Protein AF-A0A4R3VR70-F1 (afdb_monomer_lite)

Sequence (125 aa):
MRILLLLMLLQSVQLVANDKYQVYRKNLAIAPNDTALCFRMIEELAKQKNDDKAMGYWGAYTMISANHVFSPIQKLQSFNKGKDALEKAIVQIPKDVELRYVRYAIQISIPKFLGYKNYKQIENG

Structure (mmCIF, N/CA/C/O backbone):
data_AF-A0A4R3VR70-F1
#
_entry.id   AF-A0A4R3VR70-F1
#
loop_
_atom_site.group_PDB
_atom_site.id
_atom_site.type_symbol
_atom_site.label_atom_id
_atom_site.label_alt_id
_atom_site.label_comp_id
_atom_site.label_asym_id
_atom_site.label_entity_id
_atom_site.label_seq_id
_atom_site.pdbx_PDB_ins_code
_atom_site.Cartn_x
_atom_site.Cartn_y
_atom_site.Cartn_z
_atom_site.occupancy
_atom_site.B_iso_or_equiv
_atom_site.auth_seq_id
_atom_site.auth_comp_id
_atom_site.auth_asym_id
_atom_site.auth_atom_id
_atom_site.pdbx_PDB_model_num
ATOM 1 N N . MET A 1 1 ? -44.897 20.727 0.591 1.00 64.12 1 MET A N 1
ATOM 2 C CA . MET A 1 1 ? -44.175 19.563 1.166 1.00 64.12 1 MET A CA 1
ATOM 3 C C . MET A 1 1 ? -43.468 18.700 0.117 1.00 64.12 1 MET A C 1
ATOM 5 O O . MET A 1 1 ? -42.304 18.404 0.324 1.00 64.12 1 MET A O 1
ATOM 9 N N . ARG A 1 2 ? -44.081 18.358 -1.030 1.00 71.75 2 ARG A N 1
ATOM 10 C CA . ARG A 1 2 ? -43.423 17.563 -2.099 1.00 71.75 2 ARG A CA 1
ATOM 11 C C . ARG A 1 2 ? -42.103 18.150 -2.632 1.00 71.75 2 ARG A C 1
ATOM 13 O O . ARG A 1 2 ? -41.125 17.427 -2.737 1.00 71.75 2 ARG A O 1
ATOM 20 N N . ILE A 1 3 ? -42.056 19.455 -2.907 1.00 80.50 3 ILE A N 1
ATOM 21 C CA . ILE A 1 3 ? -40.836 20.136 -3.393 1.00 80.50 3 ILE A CA 1
ATOM 22 C C . ILE A 1 3 ? -39.743 20.177 -2.311 1.00 80.50 3 ILE A C 1
ATOM 24 O O . ILE A 1 3 ? -38.570 20.002 -2.613 1.00 80.50 3 ILE A O 1
ATOM 28 N N . LEU A 1 4 ? -40.130 20.328 -1.041 1.00 79.25 4 LEU A N 1
ATOM 29 C CA . LEU A 1 4 ? -39.198 20.320 0.089 1.00 79.25 4 LEU A CA 1
ATOM 30 C C . LEU A 1 4 ? -38.559 18.933 0.283 1.00 79.25 4 LEU A C 1
ATOM 32 O O . LEU A 1 4 ? -37.360 18.837 0.515 1.00 79.25 4 LEU A O 1
ATOM 36 N N . LEU A 1 5 ? -39.345 17.863 0.109 1.00 79.19 5 LEU A N 1
ATOM 37 C CA . LEU A 1 5 ? -38.857 16.479 0.133 1.00 79.19 5 LEU A CA 1
ATOM 38 C C . LEU A 1 5 ? -37.911 16.186 -1.040 1.00 79.19 5 LEU A C 1
ATOM 40 O O . LEU A 1 5 ? -36.890 15.537 -0.849 1.00 79.19 5 LEU A O 1
ATOM 44 N N . LEU A 1 6 ? -38.210 16.704 -2.236 1.00 79.38 6 LEU A N 1
ATOM 45 C CA . LEU A 1 6 ? -37.328 16.581 -3.402 1.00 79.38 6 LEU A CA 1
ATOM 46 C C . LEU A 1 6 ? -36.001 17.330 -3.201 1.00 79.38 6 LEU A C 1
ATOM 48 O O . LEU A 1 6 ? -34.949 16.794 -3.531 1.00 79.38 6 LEU A O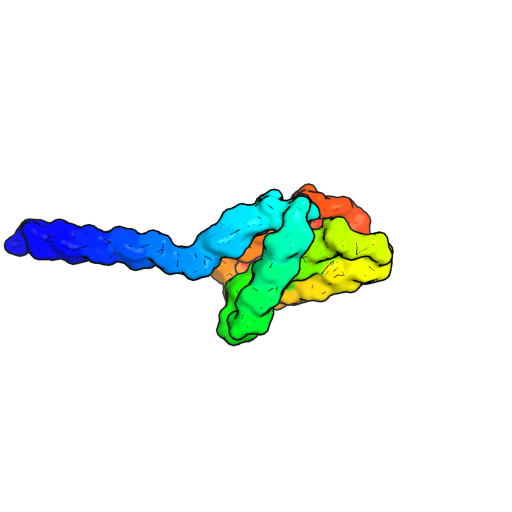 1
ATOM 52 N N . LEU A 1 7 ? -36.026 18.523 -2.600 1.00 79.19 7 LEU A N 1
ATOM 53 C CA . LEU A 1 7 ? -34.813 19.279 -2.263 1.00 79.19 7 LEU A CA 1
ATOM 54 C C . LEU A 1 7 ? -33.970 18.579 -1.184 1.00 79.19 7 LEU A C 1
ATOM 56 O O . LEU A 1 7 ? -32.751 18.515 -1.320 1.00 79.19 7 LEU A O 1
ATOM 60 N N . MET A 1 8 ? -34.603 17.990 -0.162 1.00 77.62 8 MET A N 1
ATOM 61 C CA . MET A 1 8 ? -33.909 17.172 0.846 1.00 77.62 8 MET A CA 1
ATOM 62 C C . MET A 1 8 ? -33.282 15.908 0.235 1.00 77.62 8 MET A C 1
ATOM 64 O O . MET A 1 8 ? -32.157 15.546 0.578 1.00 77.62 8 MET A O 1
ATOM 68 N N . LEU A 1 9 ? -33.965 15.265 -0.720 1.00 74.12 9 LEU A N 1
ATOM 69 C CA . LEU A 1 9 ? -33.430 14.113 -1.450 1.00 74.12 9 LEU A CA 1
ATOM 70 C C . LEU A 1 9 ? -32.227 14.504 -2.321 1.00 74.12 9 LEU A C 1
ATOM 72 O O . LEU A 1 9 ? -31.216 13.806 -2.284 1.00 74.12 9 LEU A O 1
ATOM 76 N N . LEU A 1 10 ? -32.272 15.638 -3.032 1.00 72.81 10 LEU A N 1
ATOM 77 C CA . LEU A 1 10 ? -31.141 16.114 -3.842 1.00 72.81 10 LEU A CA 1
ATOM 78 C C . LEU A 1 10 ? -29.887 16.422 -3.005 1.00 72.81 10 LEU A C 1
ATOM 80 O O . LEU A 1 10 ? -28.775 16.160 -3.460 1.00 72.81 10 LEU A O 1
ATOM 84 N N . GLN A 1 11 ? -30.046 16.934 -1.781 1.00 65.50 11 GLN A N 1
ATOM 85 C CA . GLN A 1 11 ? -28.910 17.206 -0.890 1.00 65.50 11 GLN A CA 1
ATOM 86 C C . GLN A 1 11 ? -28.207 15.925 -0.425 1.00 65.50 11 GLN A C 1
ATOM 88 O O . GLN A 1 11 ? -26.982 15.903 -0.310 1.00 65.50 11 GLN A O 1
ATOM 93 N N . SER A 1 12 ? -28.953 14.834 -0.222 1.00 66.62 12 SER A N 1
ATOM 94 C CA . SER A 1 12 ? -28.363 13.550 0.180 1.00 66.62 12 SER A CA 1
ATOM 95 C C . SER A 1 12 ? -27.444 12.947 -0.894 1.00 66.62 12 SER A C 1
ATOM 97 O O . SER A 1 12 ? -26.456 12.292 -0.564 1.00 66.62 12 SER A O 1
ATOM 99 N N . VAL A 1 13 ? -27.705 13.233 -2.178 1.00 63.19 13 VAL A N 1
ATOM 100 C CA . VAL A 1 13 ? -26.909 12.731 -3.312 1.00 63.19 13 VAL A CA 1
ATOM 101 C C . VAL A 1 13 ? -25.505 13.344 -3.335 1.00 63.19 13 VAL A C 1
ATOM 103 O O . VAL A 1 13 ? -24.542 12.661 -3.678 1.00 63.19 13 VAL A O 1
ATOM 106 N N . GLN A 1 14 ? -25.355 14.610 -2.930 1.00 57.78 14 GLN A N 1
ATOM 107 C CA . GLN A 1 14 ? -24.049 15.280 -2.950 1.00 57.78 14 GLN A CA 1
ATOM 108 C C . GLN A 1 14 ? -23.080 14.747 -1.884 1.00 57.78 14 GLN A C 1
ATOM 110 O O . GLN A 1 14 ? -21.872 14.746 -2.110 1.00 57.78 14 GLN A O 1
ATOM 115 N N . LEU A 1 15 ? -23.587 14.226 -0.762 1.00 54.75 15 LEU A N 1
ATOM 116 C CA . LEU A 1 15 ? -22.755 13.630 0.291 1.00 54.75 15 LEU A CA 1
ATOM 117 C C . LEU A 1 15 ? -22.100 12.312 -0.150 1.00 54.75 15 LEU A C 1
ATOM 119 O O . LEU A 1 15 ? -20.976 12.026 0.252 1.00 54.75 15 LEU A O 1
ATOM 123 N N . VAL A 1 16 ? -22.764 11.538 -1.015 1.00 59.19 16 VAL A N 1
ATOM 124 C CA . VAL A 1 16 ? -22.224 10.281 -1.567 1.00 59.19 16 VAL A CA 1
ATOM 125 C C . VAL A 1 16 ? -21.089 10.542 -2.571 1.00 59.19 16 VAL A C 1
ATOM 127 O O . VAL A 1 16 ? -20.220 9.694 -2.756 1.00 59.19 16 VAL A O 1
ATOM 130 N N . ALA A 1 17 ? -21.062 11.719 -3.204 1.00 56.34 17 ALA A N 1
ATOM 131 C CA . ALA A 1 17 ? -20.073 12.060 -4.227 1.00 56.34 17 ALA A CA 1
ATOM 132 C C . ALA A 1 17 ? -18.691 12.452 -3.664 1.00 56.34 17 ALA A C 1
ATOM 134 O O . ALA A 1 17 ? -17.701 12.380 -4.392 1.00 56.34 17 ALA A O 1
ATOM 135 N N . ASN A 1 18 ? -18.593 12.841 -2.388 1.00 65.00 18 ASN A N 1
ATOM 136 C CA . ASN A 1 18 ? -17.336 13.282 -1.775 1.00 65.00 18 ASN A CA 1
ATOM 137 C C . ASN A 1 18 ? -16.562 12.114 -1.137 1.00 65.00 18 ASN A C 1
ATOM 139 O O . ASN A 1 18 ? -16.332 12.076 0.073 1.00 65.00 18 ASN A O 1
ATOM 143 N N . ASP A 1 19 ? -16.175 11.131 -1.952 1.00 83.75 19 ASP A N 1
ATOM 144 C CA . ASP A 1 19 ? -15.330 10.026 -1.499 1.00 83.75 19 ASP A CA 1
ATOM 145 C C . ASP A 1 19 ? -13.862 10.463 -1.421 1.00 83.75 19 ASP A C 1
ATOM 147 O O . ASP A 1 19 ? -13.134 10.493 -2.419 1.00 83.75 19 ASP A O 1
ATOM 151 N N . LYS A 1 20 ? -13.420 10.748 -0.194 1.00 89.75 20 LYS A N 1
ATOM 152 C CA . LYS A 1 20 ? -12.043 11.116 0.159 1.00 89.75 20 LYS A CA 1
ATOM 153 C C . LYS A 1 20 ? -10.979 10.199 -0.469 1.00 89.75 20 LYS A C 1
ATOM 155 O O . LYS A 1 20 ? -9.893 10.679 -0.788 1.00 89.75 20 LYS A O 1
ATOM 160 N N . TYR A 1 21 ? -11.254 8.903 -0.657 1.00 95.12 21 TYR A N 1
ATOM 161 C CA . TYR A 1 21 ? -10.261 7.934 -1.144 1.00 95.12 21 TYR A CA 1
ATOM 162 C C . TYR A 1 21 ? -10.341 7.661 -2.644 1.00 95.12 21 TYR A C 1
ATOM 164 O O . TYR A 1 21 ? -9.544 6.880 -3.167 1.00 95.12 21 TYR A O 1
ATOM 172 N N . GLN A 1 22 ? -11.251 8.320 -3.364 1.00 94.50 22 GLN A N 1
ATOM 173 C CA . GLN A 1 22 ? -11.443 8.097 -4.794 1.00 94.50 22 GLN A CA 1
ATOM 174 C C . GLN A 1 22 ? -10.147 8.292 -5.596 1.00 94.50 22 GLN A C 1
ATOM 176 O O . GLN A 1 22 ? -9.859 7.505 -6.501 1.00 94.50 22 GLN A O 1
ATOM 181 N N . VAL A 1 23 ? -9.355 9.316 -5.260 1.00 96.00 23 VAL A N 1
ATOM 182 C CA . VAL A 1 23 ? -8.066 9.598 -5.915 1.00 96.00 23 VAL A CA 1
ATOM 183 C C . VAL A 1 23 ? -7.079 8.453 -5.681 1.00 96.00 23 VAL A C 1
ATOM 185 O O . VAL A 1 23 ? -6.517 7.921 -6.639 1.00 96.00 23 VAL A O 1
ATOM 188 N N . TYR A 1 24 ? -6.929 8.007 -4.431 1.00 97.69 24 TYR A N 1
ATOM 189 C CA . TYR A 1 24 ? -6.026 6.909 -4.082 1.00 97.69 24 TYR A CA 1
ATOM 190 C C . TYR A 1 24 ? -6.448 5.593 -4.732 1.00 97.69 24 TYR A C 1
ATOM 192 O O . TYR A 1 24 ? -5.593 4.856 -5.215 1.00 97.69 24 TYR A O 1
ATOM 200 N N . ARG A 1 25 ? -7.751 5.320 -4.820 1.00 96.62 25 ARG A N 1
ATOM 201 C CA . ARG A 1 25 ? -8.283 4.125 -5.481 1.00 96.62 25 ARG A CA 1
ATOM 202 C C . ARG A 1 25 ? -7.971 4.101 -6.972 1.00 96.62 25 ARG A C 1
ATOM 204 O O . ARG A 1 25 ? -7.473 3.100 -7.478 1.00 96.62 25 ARG A O 1
ATOM 211 N N . LYS A 1 26 ? -8.254 5.201 -7.678 1.00 95.88 26 LYS A N 1
ATOM 212 C CA . LYS A 1 26 ? -8.044 5.306 -9.132 1.00 95.88 26 LYS A CA 1
ATOM 213 C C . LYS A 1 26 ? -6.570 5.157 -9.505 1.00 95.88 26 LYS A C 1
ATOM 215 O O . LYS A 1 26 ? -6.246 4.486 -10.481 1.00 95.88 26 LYS A O 1
ATOM 220 N N . ASN A 1 27 ? -5.682 5.734 -8.702 1.00 98.19 27 ASN A N 1
ATOM 221 C CA . ASN A 1 27 ? -4.254 5.768 -8.998 1.00 98.19 27 ASN A CA 1
ATOM 222 C C . ASN A 1 27 ? -3.528 4.434 -8.725 1.00 98.19 27 ASN A C 1
ATOM 224 O O . ASN A 1 27 ? -2.430 4.241 -9.249 1.00 98.19 27 ASN A O 1
ATOM 228 N N . LEU A 1 28 ? -4.136 3.478 -8.001 1.00 97.44 28 LEU A N 1
ATOM 229 C CA . LEU A 1 28 ? -3.519 2.172 -7.709 1.00 97.44 28 LEU A CA 1
ATOM 230 C C . LEU A 1 28 ? -3.174 1.372 -8.971 1.00 97.44 28 LEU A C 1
ATOM 232 O O . LEU A 1 28 ? -2.160 0.683 -8.991 1.00 97.44 28 LEU A O 1
ATOM 236 N N . ALA A 1 29 ? -3.993 1.459 -10.022 1.00 95.94 29 ALA A N 1
ATOM 237 C CA . ALA A 1 29 ? -3.751 0.743 -11.277 1.00 95.94 29 ALA A CA 1
ATOM 238 C C . ALA A 1 29 ? -2.629 1.376 -12.123 1.00 95.94 29 ALA A C 1
ATOM 240 O O . ALA A 1 29 ? -2.017 0.703 -12.948 1.00 95.94 29 ALA A O 1
ATOM 241 N N . ILE A 1 30 ? -2.359 2.667 -11.917 1.00 98.06 30 ILE A N 1
ATOM 242 C CA . ILE A 1 30 ? -1.386 3.450 -12.690 1.00 98.06 30 ILE A CA 1
ATOM 243 C C . ILE A 1 30 ? -0.009 3.392 -12.019 1.00 98.06 30 ILE A C 1
ATOM 245 O O . ILE A 1 30 ? 1.018 3.257 -12.682 1.00 98.06 30 ILE A O 1
ATOM 249 N N . ALA A 1 31 ? 0.009 3.432 -10.686 1.00 98.38 31 ALA A N 1
ATOM 250 C CA . ALA A 1 31 ? 1.216 3.525 -9.879 1.00 98.38 31 ALA A CA 1
ATOM 251 C C . ALA A 1 31 ? 2.298 2.464 -10.135 1.00 98.38 31 ALA A C 1
ATOM 253 O O . ALA A 1 31 ? 3.463 2.828 -10.010 1.00 98.38 31 ALA A O 1
ATOM 254 N N . PRO A 1 32 ? 2.011 1.202 -10.521 1.00 98.00 32 PRO A N 1
ATOM 255 C CA . PRO A 1 32 ? 3.057 0.240 -10.874 1.00 98.00 32 PRO A CA 1
ATOM 256 C C . PRO A 1 32 ? 3.958 0.682 -12.029 1.00 98.00 32 PRO A C 1
ATOM 258 O O . PRO A 1 32 ? 5.099 0.238 -12.088 1.00 98.00 32 PRO A O 1
ATOM 261 N N . ASN A 1 33 ? 3.467 1.565 -12.905 1.00 98.06 33 ASN A N 1
ATOM 262 C CA . ASN A 1 33 ? 4.175 2.043 -14.095 1.00 98.06 33 ASN A CA 1
ATOM 263 C C . ASN A 1 33 ? 4.522 3.541 -14.036 1.00 98.06 33 ASN A C 1
ATOM 265 O O . ASN A 1 33 ? 5.147 4.057 -14.957 1.00 98.06 33 ASN A O 1
ATOM 269 N N . ASP A 1 34 ? 4.127 4.243 -12.972 1.00 98.56 34 ASP A N 1
ATOM 270 C CA . ASP A 1 34 ? 4.398 5.670 -12.784 1.00 98.56 34 ASP A CA 1
ATOM 271 C C . ASP A 1 34 ? 5.056 5.906 -11.420 1.00 98.56 34 ASP A C 1
ATOM 273 O O . ASP A 1 34 ? 4.403 5.975 -10.371 1.00 98.56 34 ASP A O 1
ATOM 277 N N . THR A 1 35 ? 6.382 6.032 -11.455 1.00 98.44 35 THR A N 1
ATOM 278 C CA . THR A 1 35 ? 7.229 6.271 -10.286 1.00 98.44 35 THR A CA 1
ATOM 279 C C . THR A 1 35 ? 6.824 7.537 -9.535 1.00 98.44 35 THR A C 1
ATOM 281 O O . THR A 1 35 ? 6.666 7.513 -8.313 1.00 98.44 35 THR A O 1
ATOM 284 N N . ALA A 1 36 ? 6.632 8.646 -10.253 1.00 98.56 36 ALA A N 1
ATOM 285 C CA . ALA A 1 36 ? 6.347 9.941 -9.645 1.00 98.56 36 ALA A CA 1
ATOM 286 C C . ALA A 1 36 ? 4.966 9.942 -8.981 1.00 98.56 36 ALA A C 1
ATOM 288 O O . ALA A 1 36 ? 4.813 10.422 -7.858 1.00 98.56 36 ALA A O 1
ATOM 289 N N . LEU A 1 37 ? 3.959 9.366 -9.639 1.00 98.75 37 LEU A N 1
ATOM 290 C CA . LEU A 1 37 ? 2.638 9.177 -9.050 1.00 98.75 37 LEU A CA 1
ATOM 291 C C . LEU A 1 37 ? 2.704 8.302 -7.797 1.00 98.75 37 LEU A C 1
ATOM 293 O O . LEU A 1 37 ? 2.168 8.698 -6.765 1.00 98.75 37 LEU A O 1
ATOM 297 N N . CYS A 1 38 ? 3.386 7.155 -7.866 1.00 98.75 38 CYS A N 1
ATOM 298 C CA . CYS A 1 38 ? 3.508 6.240 -6.735 1.00 98.75 38 CYS A CA 1
ATOM 299 C C . CYS A 1 38 ? 4.079 6.949 -5.499 1.00 98.75 38 CYS A C 1
ATOM 301 O O . CYS A 1 38 ? 3.482 6.889 -4.425 1.00 98.75 38 CYS A O 1
ATOM 303 N N . PHE A 1 39 ? 5.201 7.661 -5.644 1.00 98.62 39 PHE A N 1
ATOM 304 C CA . PHE A 1 39 ? 5.832 8.347 -4.515 1.00 98.62 39 PHE A CA 1
ATOM 305 C C . PHE A 1 39 ? 5.042 9.565 -4.021 1.00 98.62 39 PHE A C 1
ATOM 307 O O . PHE A 1 39 ? 4.990 9.780 -2.810 1.00 98.62 39 PHE A O 1
ATOM 314 N N . ARG A 1 40 ? 4.348 10.303 -4.901 1.00 98.69 40 ARG A N 1
ATOM 315 C CA . ARG A 1 40 ? 3.427 11.374 -4.473 1.00 98.69 40 ARG A CA 1
ATOM 316 C C . ARG A 1 40 ? 2.297 10.842 -3.594 1.00 98.69 40 ARG A C 1
ATOM 318 O O . ARG A 1 40 ? 2.035 11.409 -2.539 1.00 98.69 40 ARG A O 1
ATOM 325 N N . MET A 1 41 ? 1.670 9.726 -3.977 1.00 98.69 41 MET A N 1
ATOM 326 C CA . MET A 1 41 ? 0.610 9.109 -3.166 1.00 98.69 41 MET A CA 1
ATOM 327 C C . MET A 1 41 ? 1.139 8.663 -1.797 1.00 98.69 41 MET A C 1
ATOM 329 O O . MET A 1 41 ? 0.484 8.905 -0.785 1.00 98.69 41 MET A O 1
ATOM 333 N N . ILE A 1 42 ? 2.345 8.080 -1.739 1.00 98.75 42 ILE A N 1
ATOM 334 C CA . ILE A 1 42 ? 3.007 7.726 -0.469 1.00 98.75 42 ILE A CA 1
ATOM 335 C C . ILE A 1 42 ? 3.186 8.966 0.416 1.00 98.75 42 ILE A C 1
ATOM 337 O O . ILE A 1 42 ? 2.881 8.909 1.607 1.00 98.75 42 ILE A O 1
ATOM 341 N N . GLU A 1 43 ? 3.665 10.079 -0.141 1.00 98.56 43 GLU A N 1
ATOM 342 C CA . GLU A 1 43 ? 3.900 11.312 0.616 1.00 98.56 43 GLU A CA 1
ATOM 343 C C . GLU A 1 43 ? 2.596 11.929 1.145 1.00 98.56 43 GLU A C 1
ATOM 345 O O . GLU A 1 43 ? 2.513 12.310 2.314 1.00 98.56 43 GLU A O 1
ATOM 350 N N . GLU A 1 44 ? 1.558 12.006 0.310 1.00 98.06 44 GLU A N 1
ATOM 351 C CA . GLU A 1 44 ? 0.250 12.540 0.698 1.00 98.06 44 GLU A CA 1
ATOM 352 C C . GLU A 1 44 ? -0.420 11.700 1.785 1.00 98.06 44 GLU A C 1
ATOM 354 O O . GLU A 1 44 ? -0.923 12.238 2.775 1.00 98.06 44 GLU A O 1
ATOM 359 N N . LEU A 1 45 ? -0.407 10.376 1.629 1.00 98.50 45 LEU A N 1
ATOM 360 C CA . LEU A 1 45 ? -1.014 9.465 2.594 1.00 98.50 45 LEU A CA 1
ATOM 361 C C . LEU A 1 45 ? -0.239 9.451 3.916 1.00 98.50 45 LEU A C 1
ATOM 363 O O . LEU A 1 45 ? -0.853 9.381 4.978 1.00 98.50 45 LEU A O 1
ATOM 367 N N . ALA A 1 46 ? 1.089 9.618 3.889 1.00 98.06 46 ALA A N 1
ATOM 368 C CA . ALA A 1 46 ? 1.917 9.690 5.097 1.00 98.06 46 ALA A CA 1
ATOM 369 C C . ALA A 1 46 ? 1.574 10.878 6.018 1.00 98.06 46 ALA A C 1
ATOM 371 O O . ALA A 1 46 ? 1.926 10.852 7.201 1.00 98.06 46 ALA A O 1
ATOM 372 N N . LYS A 1 47 ? 0.877 11.903 5.507 1.00 97.88 47 LYS A N 1
ATOM 373 C CA . LYS A 1 47 ? 0.381 13.052 6.288 1.00 97.88 47 LYS A CA 1
ATOM 374 C C . LYS A 1 47 ? -0.869 12.704 7.110 1.00 97.88 47 LYS A C 1
ATOM 376 O O . LYS A 1 47 ? -1.220 13.438 8.026 1.00 97.88 47 LYS A O 1
ATOM 381 N N . GLN A 1 48 ? -1.516 11.570 6.835 1.00 96.44 48 GLN A N 1
ATOM 382 C CA . GLN A 1 48 ? -2.804 11.165 7.411 1.00 96.44 48 GLN A CA 1
ATOM 383 C C . GLN A 1 48 ? -2.659 9.995 8.399 1.00 96.44 48 GLN A C 1
ATOM 385 O O . GLN A 1 48 ? -3.433 9.048 8.374 1.00 96.44 48 GLN A O 1
ATOM 390 N N . LYS A 1 49 ? -1.655 10.036 9.284 1.00 93.50 49 LYS A N 1
ATOM 391 C CA . LYS A 1 49 ? -1.282 8.895 10.152 1.00 93.50 49 LYS A CA 1
ATOM 392 C C . LYS A 1 49 ? -2.372 8.408 11.116 1.00 93.50 49 LYS A C 1
ATOM 394 O O . LYS A 1 49 ? -2.294 7.273 11.567 1.00 93.50 49 LYS A O 1
ATOM 399 N N . ASN A 1 50 ? -3.353 9.254 11.430 1.00 96.69 50 ASN A N 1
ATOM 400 C CA . ASN A 1 50 ? -4.465 8.932 12.333 1.00 96.69 50 ASN A CA 1
ATOM 401 C C . ASN A 1 50 ? -5.681 8.337 11.597 1.00 96.69 50 ASN A C 1
ATOM 403 O O . ASN A 1 50 ? -6.752 8.213 12.181 1.00 96.69 50 ASN A O 1
ATOM 407 N N . ASP A 1 51 ? -5.537 8.033 10.309 1.00 97.44 51 ASP A N 1
ATOM 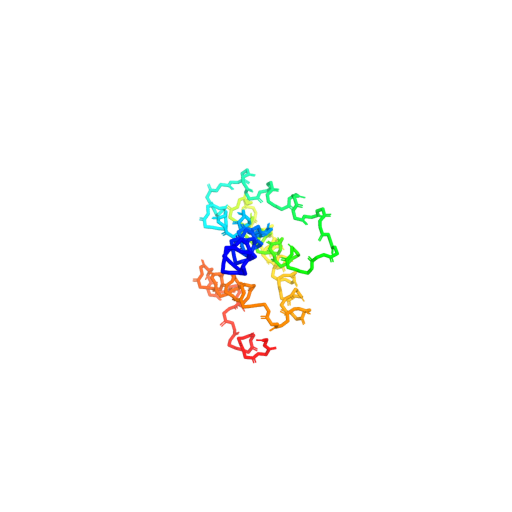408 C CA . ASP A 1 51 ? -6.582 7.481 9.458 1.00 97.44 51 ASP A CA 1
ATOM 409 C C . ASP A 1 51 ? -6.158 6.087 8.985 1.00 97.44 51 ASP A C 1
ATOM 411 O O . ASP A 1 51 ? -5.288 5.941 8.121 1.00 97.44 51 ASP A O 1
ATOM 415 N N . ASP A 1 52 ? -6.768 5.053 9.566 1.00 98.06 52 ASP A N 1
ATOM 416 C CA . ASP A 1 52 ? -6.408 3.658 9.295 1.00 98.06 52 ASP A CA 1
ATOM 417 C C . ASP A 1 52 ? -6.577 3.294 7.818 1.00 98.06 52 ASP A C 1
ATOM 419 O O . ASP A 1 52 ? -5.744 2.586 7.249 1.00 98.06 52 ASP A O 1
ATOM 423 N N . LYS A 1 53 ? -7.603 3.831 7.147 1.00 97.94 53 LYS A N 1
ATOM 424 C CA . LYS A 1 53 ? -7.819 3.576 5.721 1.00 97.94 53 LYS A CA 1
ATOM 425 C C . LYS A 1 53 ? -6.759 4.255 4.863 1.00 97.94 53 LYS A C 1
ATOM 427 O O . LYS A 1 53 ? -6.260 3.646 3.914 1.00 97.94 53 LYS A O 1
ATOM 432 N N . ALA A 1 54 ? -6.352 5.474 5.220 1.00 98.38 54 ALA A N 1
ATOM 433 C CA . ALA A 1 54 ? -5.219 6.137 4.580 1.00 98.38 54 ALA A CA 1
ATOM 434 C C . ALA A 1 54 ? -3.915 5.351 4.795 1.00 98.38 54 ALA A C 1
ATOM 436 O O . ALA A 1 54 ? -3.130 5.210 3.859 1.00 98.38 54 ALA A O 1
ATOM 437 N N . MET A 1 55 ? -3.699 4.773 5.981 1.00 98.69 55 MET A N 1
ATOM 438 C CA . MET A 1 55 ? -2.542 3.909 6.248 1.00 98.69 55 MET A CA 1
ATOM 439 C C . MET A 1 55 ? -2.589 2.587 5.474 1.00 98.69 55 MET A C 1
ATOM 441 O O . MET A 1 55 ? -1.547 2.115 5.018 1.00 98.69 55 MET A O 1
ATOM 445 N N . GLY A 1 56 ? -3.778 2.032 5.233 1.00 98.56 56 GLY A N 1
ATOM 446 C CA . GLY A 1 56 ? -3.959 0.886 4.340 1.00 98.56 56 GLY A CA 1
ATOM 447 C C . GLY A 1 56 ? -3.553 1.207 2.902 1.00 98.56 56 GLY A C 1
ATOM 448 O O . GLY A 1 56 ? -2.748 0.495 2.298 1.00 98.56 56 GLY A O 1
ATOM 449 N N . TYR A 1 57 ? -4.029 2.337 2.377 1.00 98.69 57 TYR A N 1
ATOM 450 C CA . TYR A 1 57 ? -3.605 2.842 1.072 1.00 98.69 57 TYR A CA 1
ATOM 451 C C . TYR A 1 57 ? -2.103 3.124 1.016 1.00 98.69 57 TYR A C 1
ATOM 453 O O . TYR A 1 57 ? -1.437 2.748 0.051 1.00 98.69 57 TYR A O 1
ATOM 461 N N . TRP A 1 58 ? -1.547 3.742 2.057 1.00 98.81 58 TRP A N 1
ATOM 462 C CA . TRP A 1 58 ? -0.114 4.002 2.153 1.00 98.81 58 TRP A CA 1
ATOM 463 C C . TRP A 1 58 ? 0.688 2.700 2.092 1.00 98.81 58 TRP A C 1
ATOM 465 O O . TRP A 1 58 ? 1.691 2.628 1.379 1.00 98.81 58 TRP A O 1
ATOM 475 N N . GLY A 1 59 ? 0.215 1.657 2.780 1.00 98.81 59 GLY A N 1
ATOM 476 C CA . GLY A 1 59 ? 0.773 0.313 2.709 1.00 98.81 59 GLY A CA 1
ATOM 477 C C . GLY A 1 59 ? 0.781 -0.219 1.279 1.00 98.81 59 GLY A C 1
ATOM 478 O O . GLY A 1 59 ? 1.839 -0.577 0.766 1.00 98.81 59 GLY A O 1
ATOM 479 N N . ALA A 1 60 ? -0.361 -0.162 0.591 1.00 98.69 60 ALA A N 1
ATOM 480 C CA . ALA A 1 60 ? -0.495 -0.597 -0.799 1.00 98.69 60 ALA A CA 1
ATOM 481 C C . ALA A 1 60 ? 0.487 0.113 -1.751 1.00 98.69 60 ALA A C 1
ATOM 483 O O . ALA A 1 60 ? 1.235 -0.550 -2.473 1.00 98.69 60 ALA A O 1
ATOM 484 N N . TYR A 1 61 ? 0.561 1.447 -1.713 1.00 98.88 61 TYR A N 1
ATOM 485 C CA . TYR A 1 61 ? 1.524 2.198 -2.529 1.00 98.88 61 TYR A CA 1
ATOM 486 C C . TYR A 1 61 ? 2.978 1.895 -2.151 1.00 98.88 61 TYR A C 1
ATOM 488 O O . TYR A 1 61 ? 3.839 1.793 -3.024 1.00 98.88 61 TYR A O 1
ATOM 496 N N . THR A 1 62 ? 3.262 1.681 -0.865 1.00 98.88 62 THR A N 1
ATOM 497 C CA . THR A 1 62 ? 4.598 1.281 -0.408 1.00 98.88 62 THR A CA 1
ATOM 498 C C . THR A 1 62 ? 4.991 -0.086 -0.974 1.00 98.88 62 THR A C 1
ATOM 500 O O . THR A 1 62 ? 6.131 -0.249 -1.408 1.00 98.88 62 THR A O 1
ATOM 503 N N . MET A 1 63 ? 4.059 -1.041 -1.082 1.00 98.56 63 MET A N 1
ATOM 504 C CA . MET A 1 63 ? 4.311 -2.319 -1.763 1.00 98.56 63 MET A CA 1
ATOM 505 C C . MET A 1 63 ? 4.580 -2.121 -3.257 1.00 98.56 63 MET A C 1
ATOM 507 O O . MET A 1 63 ? 5.537 -2.681 -3.787 1.00 98.56 63 MET A O 1
ATOM 511 N N . ILE A 1 64 ? 3.770 -1.291 -3.923 1.00 98.56 64 ILE A N 1
ATOM 512 C CA . ILE A 1 64 ? 3.912 -0.972 -5.352 1.00 98.56 64 ILE A CA 1
ATOM 513 C C . ILE A 1 64 ? 5.261 -0.301 -5.645 1.00 98.56 64 ILE A C 1
ATOM 515 O O . ILE A 1 64 ? 5.853 -0.567 -6.692 1.00 98.56 64 ILE A O 1
ATOM 519 N N . SER A 1 65 ? 5.808 0.485 -4.709 1.00 98.56 65 SER A N 1
ATOM 520 C CA . SER A 1 65 ? 7.124 1.124 -4.864 1.00 98.56 65 SER A CA 1
ATOM 521 C C . SER A 1 65 ? 8.275 0.134 -5.105 1.00 98.56 65 SER A C 1
ATOM 523 O O . SER A 1 65 ? 9.309 0.519 -5.648 1.00 98.56 65 SER A O 1
ATOM 525 N N . ALA A 1 66 ? 8.095 -1.158 -4.791 1.00 97.50 66 ALA A N 1
ATOM 526 C CA . ALA A 1 66 ? 9.049 -2.212 -5.137 1.00 97.50 66 ALA A CA 1
ATOM 527 C C . ALA A 1 66 ? 9.282 -2.348 -6.660 1.00 97.50 66 ALA A C 1
ATOM 529 O O . ALA A 1 66 ? 10.347 -2.801 -7.086 1.00 97.50 66 ALA A O 1
ATOM 530 N N . ASN A 1 67 ? 8.336 -1.925 -7.504 1.00 96.94 67 ASN A N 1
ATOM 531 C CA . ASN A 1 67 ? 8.540 -1.870 -8.956 1.00 96.94 67 ASN A CA 1
ATOM 532 C C . ASN A 1 67 ? 9.563 -0.799 -9.364 1.00 96.94 67 ASN A C 1
ATOM 534 O O . ASN A 1 67 ? 10.266 -0.977 -10.354 1.00 96.94 67 ASN A O 1
ATOM 538 N N . HIS A 1 68 ? 9.720 0.245 -8.548 1.00 98.00 68 HIS A N 1
ATOM 539 C CA . HIS A 1 68 ? 10.475 1.456 -8.884 1.00 98.00 68 HIS A CA 1
ATOM 540 C C . HIS A 1 68 ? 11.881 1.514 -8.291 1.00 98.00 68 HIS A C 1
ATOM 542 O O . HIS A 1 68 ? 12.650 2.418 -8.608 1.00 98.00 68 HIS A O 1
ATOM 548 N N . VAL A 1 69 ? 12.237 0.559 -7.431 1.00 96.06 69 VAL A N 1
ATOM 549 C CA . VAL A 1 69 ? 13.583 0.447 -6.849 1.00 96.06 69 VAL A CA 1
ATOM 550 C C . VAL A 1 69 ? 14.382 -0.660 -7.536 1.00 96.06 69 VAL A C 1
ATOM 552 O O . VAL A 1 69 ? 13.831 -1.688 -7.933 1.00 96.06 69 VAL A O 1
ATOM 555 N N . PHE A 1 70 ? 15.695 -0.467 -7.674 1.00 95.06 70 PHE A N 1
ATOM 556 C CA . PHE A 1 70 ? 16.563 -1.395 -8.409 1.00 95.06 70 PHE A CA 1
ATOM 557 C C . PHE A 1 70 ? 16.989 -2.610 -7.569 1.00 95.06 70 PHE A C 1
ATOM 559 O O . PHE A 1 70 ? 16.924 -3.748 -8.027 1.00 95.06 70 PHE A O 1
ATOM 566 N N . SER A 1 71 ? 17.398 -2.382 -6.317 1.00 97.06 71 SER A N 1
ATOM 567 C CA . SER A 1 71 ? 17.987 -3.422 -5.465 1.00 97.06 71 SER A CA 1
ATOM 568 C C . SER A 1 71 ? 16.951 -4.454 -4.996 1.00 97.06 71 SER A C 1
ATOM 570 O O . SER A 1 71 ? 15.949 -4.055 -4.398 1.00 97.06 71 SER A O 1
ATOM 572 N N . PRO A 1 72 ? 17.200 -5.773 -5.144 1.00 95.75 72 PRO A N 1
ATOM 573 C CA . PRO A 1 72 ? 16.314 -6.821 -4.627 1.00 95.75 72 PRO A CA 1
ATOM 574 C C . PRO A 1 72 ? 16.022 -6.699 -3.127 1.00 95.75 72 PRO A C 1
ATOM 576 O O . PRO A 1 72 ? 14.900 -6.946 -2.689 1.00 95.75 72 PRO A O 1
ATOM 579 N N . ILE A 1 73 ? 17.015 -6.260 -2.347 1.00 97.31 73 ILE A N 1
ATOM 580 C CA . ILE A 1 73 ? 16.864 -6.033 -0.906 1.00 97.31 73 ILE A CA 1
ATOM 581 C C . ILE A 1 73 ? 15.860 -4.903 -0.664 1.00 97.31 73 ILE A C 1
ATOM 583 O O . ILE A 1 73 ? 14.932 -5.068 0.123 1.00 97.31 73 ILE A O 1
ATOM 587 N N . GLN A 1 74 ? 15.993 -3.787 -1.385 1.00 97.50 74 GLN A N 1
ATOM 588 C CA . GLN A 1 74 ? 15.068 -2.657 -1.266 1.00 97.50 74 GLN A CA 1
ATOM 589 C C . GLN A 1 74 ? 13.659 -3.030 -1.737 1.00 97.50 74 GLN A C 1
ATOM 591 O O . GLN A 1 74 ? 12.687 -2.665 -1.083 1.00 97.50 74 GLN A O 1
ATOM 596 N N . LYS A 1 75 ? 13.532 -3.817 -2.817 1.00 97.62 75 LYS A N 1
ATOM 597 C CA . LYS A 1 75 ? 12.236 -4.339 -3.281 1.00 97.62 75 LYS A CA 1
ATOM 598 C C . LYS A 1 75 ? 11.537 -5.122 -2.171 1.00 97.62 75 LYS A C 1
ATOM 600 O O . LYS A 1 75 ? 10.371 -4.866 -1.875 1.00 97.62 75 LYS A O 1
ATOM 605 N N . LEU A 1 76 ? 12.260 -6.045 -1.533 1.00 97.19 76 LEU A N 1
ATOM 606 C CA . LEU A 1 76 ? 11.725 -6.864 -0.448 1.00 97.19 76 LEU A CA 1
ATOM 607 C C . LEU A 1 76 ? 11.387 -6.029 0.796 1.00 97.19 76 LEU A C 1
ATOM 609 O O . LEU A 1 76 ? 10.353 -6.254 1.422 1.00 97.19 76 LEU A O 1
ATOM 613 N N . GLN A 1 77 ? 12.226 -5.050 1.139 1.00 97.88 77 GLN A N 1
ATOM 614 C CA . GLN A 1 77 ? 11.981 -4.130 2.251 1.00 97.88 77 GLN A CA 1
ATOM 615 C C . GLN A 1 77 ? 10.718 -3.291 2.029 1.00 97.88 77 GLN A C 1
ATOM 617 O O . GLN A 1 77 ? 9.856 -3.262 2.906 1.00 97.88 77 GLN A O 1
ATOM 622 N N . SER A 1 78 ? 10.571 -2.660 0.859 1.00 98.06 78 SER A N 1
ATOM 623 C CA . SER A 1 78 ? 9.371 -1.895 0.498 1.00 98.06 78 SER A CA 1
ATOM 624 C C . SER A 1 78 ? 8.123 -2.772 0.514 1.00 98.06 78 SER A C 1
ATOM 626 O O . SER A 1 78 ? 7.112 -2.402 1.112 1.00 98.06 78 SER A O 1
ATOM 628 N N . PHE A 1 79 ? 8.208 -3.970 -0.068 1.00 97.56 79 PHE A N 1
ATOM 629 C CA . PHE A 1 79 ? 7.110 -4.928 -0.069 1.00 97.56 79 PHE A CA 1
ATOM 630 C C . PHE A 1 79 ? 6.662 -5.304 1.349 1.00 97.56 79 PHE A C 1
ATOM 632 O O . PHE A 1 79 ? 5.482 -5.187 1.669 1.00 97.56 79 PHE A O 1
ATOM 639 N N . ASN A 1 80 ? 7.587 -5.719 2.219 1.00 97.44 80 ASN A N 1
ATOM 640 C CA . ASN A 1 80 ? 7.241 -6.130 3.580 1.00 97.44 80 ASN A CA 1
ATOM 641 C C . ASN A 1 80 ? 6.724 -4.961 4.423 1.00 97.44 80 ASN A C 1
ATOM 643 O O . ASN A 1 80 ? 5.698 -5.103 5.078 1.00 97.44 80 ASN A O 1
ATOM 647 N N . LYS A 1 81 ? 7.359 -3.787 4.335 1.00 98.38 81 LYS A N 1
ATOM 648 C CA . LYS A 1 81 ? 6.906 -2.578 5.034 1.00 98.38 81 LYS A CA 1
ATOM 649 C C . LYS A 1 81 ? 5.476 -2.198 4.648 1.00 98.38 81 LYS A C 1
ATOM 651 O O . LYS A 1 81 ? 4.669 -1.866 5.513 1.00 98.38 81 LYS A O 1
ATOM 656 N N . GLY A 1 82 ? 5.168 -2.231 3.352 1.00 98.38 82 GLY A N 1
ATOM 657 C CA . GLY A 1 82 ? 3.830 -1.921 2.864 1.00 98.38 82 GLY A CA 1
ATOM 658 C C . GLY A 1 82 ? 2.798 -2.979 3.257 1.00 98.38 82 GLY A C 1
ATOM 659 O O . GLY A 1 82 ? 1.702 -2.626 3.688 1.00 98.38 82 GLY A O 1
ATOM 660 N N . LYS A 1 83 ? 3.176 -4.262 3.189 1.00 98.12 83 LYS A N 1
ATOM 661 C CA . LYS A 1 83 ? 2.345 -5.393 3.619 1.00 98.12 83 LYS A CA 1
ATOM 662 C C . LYS A 1 83 ? 1.944 -5.253 5.084 1.00 98.12 83 LYS A C 1
ATOM 664 O O . LYS A 1 83 ? 0.761 -5.302 5.390 1.00 98.12 83 LYS A O 1
ATOM 669 N N . ASP A 1 84 ? 2.905 -5.014 5.971 1.00 97.81 84 ASP A N 1
ATOM 670 C CA . ASP A 1 84 ? 2.641 -4.906 7.408 1.00 97.81 84 ASP A CA 1
ATOM 671 C C . ASP A 1 84 ? 1.684 -3.744 7.723 1.00 97.81 84 ASP A C 1
ATOM 673 O O . ASP A 1 84 ? 0.796 -3.875 8.566 1.00 97.81 84 ASP A O 1
ATOM 677 N N . ALA A 1 85 ? 1.810 -2.620 7.011 1.00 98.50 85 ALA A N 1
ATOM 678 C CA . ALA A 1 85 ? 0.905 -1.484 7.160 1.00 98.50 85 ALA A CA 1
ATOM 679 C C . ALA A 1 85 ? -0.513 -1.769 6.640 1.00 98.50 85 ALA A C 1
ATOM 681 O O . ALA A 1 85 ? -1.484 -1.428 7.315 1.00 98.50 85 ALA A O 1
ATOM 682 N N . LEU A 1 86 ? -0.639 -2.417 5.476 1.00 98.31 86 LEU A N 1
ATOM 683 C CA . LEU A 1 86 ? -1.935 -2.791 4.910 1.00 98.31 86 LEU A CA 1
ATOM 684 C C . LEU A 1 86 ? -2.661 -3.815 5.790 1.00 98.31 86 LEU A C 1
ATOM 686 O O . LEU A 1 86 ? -3.836 -3.629 6.099 1.00 98.31 86 LEU A O 1
ATOM 690 N N . GLU A 1 87 ? -1.963 -4.855 6.248 1.00 97.31 87 GLU A N 1
ATOM 691 C CA . GLU A 1 87 ? -2.543 -5.857 7.148 1.00 97.31 87 GLU A CA 1
ATOM 692 C C . GLU A 1 87 ? -2.957 -5.233 8.485 1.00 97.31 87 GLU A C 1
ATOM 694 O O . GLU A 1 87 ? -4.057 -5.490 8.972 1.00 97.31 87 GLU A O 1
ATOM 699 N N . LYS A 1 88 ? -2.127 -4.347 9.054 1.00 97.44 88 LYS A N 1
ATOM 700 C CA . LYS A 1 88 ? -2.488 -3.615 10.273 1.00 97.44 88 LYS A CA 1
ATOM 701 C C . LYS A 1 88 ? -3.763 -2.794 10.078 1.00 97.44 88 LYS A C 1
ATOM 703 O O . LYS A 1 88 ? -4.638 -2.849 10.937 1.00 97.44 88 LYS A O 1
ATOM 708 N N . ALA A 1 89 ? -3.882 -2.063 8.970 1.00 98.12 89 ALA A N 1
ATOM 709 C CA . ALA A 1 89 ? -5.077 -1.281 8.666 1.00 98.12 89 ALA A CA 1
ATOM 710 C C . ALA A 1 89 ? -6.327 -2.168 8.550 1.00 98.12 89 ALA A C 1
ATOM 712 O O . ALA A 1 89 ? -7.350 -1.856 9.147 1.00 98.12 89 ALA A O 1
ATOM 713 N N . ILE A 1 90 ? -6.238 -3.311 7.863 1.00 97.06 90 ILE A N 1
ATOM 714 C CA . ILE A 1 90 ? -7.361 -4.257 7.731 1.00 97.06 90 ILE A CA 1
ATOM 715 C C . ILE A 1 90 ? -7.823 -4.774 9.099 1.00 97.06 90 ILE A C 1
ATOM 717 O O . ILE A 1 90 ? -9.026 -4.854 9.337 1.00 97.06 90 ILE A O 1
ATOM 721 N N . VAL A 1 91 ? -6.893 -5.062 10.014 1.00 96.75 91 VAL A N 1
ATOM 722 C CA . VAL A 1 91 ? -7.228 -5.478 11.386 1.00 96.75 91 VAL A CA 1
ATOM 723 C C . VAL A 1 91 ? -7.930 -4.365 12.172 1.00 96.75 91 VAL A C 1
ATOM 725 O O . VAL A 1 91 ? -8.836 -4.661 12.946 1.00 96.75 91 VAL A O 1
ATOM 728 N N . GLN A 1 92 ? -7.539 -3.097 11.992 1.00 97.56 92 GLN A N 1
ATOM 729 C CA . GLN A 1 92 ? -8.175 -1.966 12.688 1.00 97.56 92 GLN A CA 1
ATOM 730 C C . GLN A 1 92 ? -9.575 -1.651 12.148 1.00 97.56 92 GLN A C 1
ATOM 732 O O . GLN A 1 92 ? -10.476 -1.314 12.915 1.00 97.56 92 GLN A O 1
ATOM 737 N N . ILE A 1 93 ? -9.782 -1.798 10.836 1.00 96.31 93 ILE A N 1
ATOM 738 C CA . ILE A 1 93 ? -11.065 -1.522 10.176 1.00 96.31 93 ILE A CA 1
ATOM 739 C C . ILE A 1 93 ? -11.599 -2.749 9.419 1.00 96.31 93 ILE A C 1
ATOM 741 O O . ILE A 1 93 ? -11.802 -2.702 8.204 1.00 96.31 93 ILE A O 1
ATOM 745 N N . PRO A 1 94 ? -11.949 -3.840 10.128 1.00 93.62 94 PRO A N 1
ATOM 746 C CA . PRO A 1 94 ? -12.311 -5.123 9.520 1.00 93.62 94 PRO A CA 1
ATOM 747 C C . PRO A 1 94 ? -13.645 -5.089 8.762 1.00 93.62 94 PRO A C 1
ATOM 749 O O . PRO A 1 94 ? -14.050 -6.070 8.158 1.00 93.62 94 PRO A O 1
ATOM 752 N N . LYS A 1 95 ? -14.393 -3.983 8.758 1.00 93.75 95 LYS A N 1
ATOM 753 C CA . LYS A 1 95 ? -15.603 -3.839 7.924 1.00 93.75 95 LYS A CA 1
ATOM 754 C C . LYS A 1 95 ? -15.324 -3.154 6.587 1.00 93.75 95 LYS A C 1
ATOM 756 O O . LYS A 1 95 ? -16.188 -3.167 5.714 1.00 93.75 95 LYS A O 1
ATOM 761 N N . ASP A 1 96 ? -14.118 -2.631 6.380 1.00 94.50 96 ASP A N 1
ATOM 762 C CA . ASP A 1 96 ? -13.748 -1.974 5.135 1.00 94.50 96 ASP A CA 1
ATOM 763 C C . ASP A 1 96 ? -13.471 -3.010 4.032 1.00 94.50 96 ASP A C 1
ATOM 765 O O . ASP A 1 96 ? -12.442 -3.684 3.976 1.00 94.50 96 ASP A O 1
ATOM 769 N N . VAL A 1 97 ? -14.455 -3.194 3.153 1.00 95.06 97 VAL A N 1
ATOM 770 C CA . VAL A 1 97 ? -14.365 -4.116 2.007 1.00 95.06 97 VAL A CA 1
ATOM 771 C C . VAL A 1 97 ? -13.344 -3.662 0.966 1.00 95.06 97 VAL A C 1
ATOM 773 O O . VAL A 1 97 ? -12.809 -4.480 0.220 1.00 95.06 97 VAL A O 1
ATOM 776 N N . GLU A 1 98 ? -13.046 -2.369 0.927 1.00 95.81 98 GLU A N 1
ATOM 777 C CA . GLU A 1 98 ? -12.170 -1.773 -0.066 1.00 95.81 98 GLU A CA 1
ATOM 778 C C . GLU A 1 98 ? -10.702 -2.110 0.205 1.00 95.81 98 GLU A C 1
ATOM 780 O O . GLU A 1 98 ? -10.019 -2.553 -0.713 1.00 95.81 98 GLU A O 1
ATOM 785 N N . LEU A 1 99 ? -10.220 -2.018 1.447 1.00 97.06 99 LEU A N 1
ATOM 786 C CA . LEU A 1 99 ? -8.859 -2.454 1.778 1.00 97.06 99 LEU A CA 1
ATOM 787 C C . LEU A 1 99 ? -8.661 -3.959 1.574 1.00 97.06 99 LEU A C 1
ATOM 789 O O . LEU A 1 99 ? -7.593 -4.385 1.129 1.00 97.06 99 LEU A O 1
ATOM 793 N N . ARG A 1 100 ? -9.693 -4.775 1.821 1.00 96.12 100 ARG A N 1
ATOM 794 C CA . ARG A 1 100 ? -9.656 -6.204 1.474 1.00 96.12 100 ARG A CA 1
AT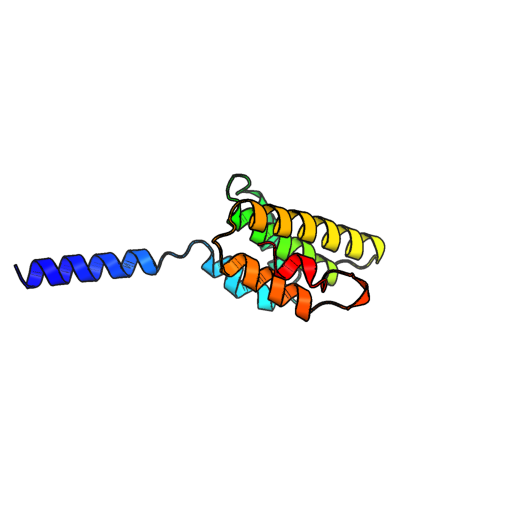OM 795 C C . ARG A 1 100 ? -9.528 -6.427 -0.026 1.00 96.12 100 ARG A C 1
ATOM 797 O O . ARG A 1 100 ? -8.743 -7.277 -0.440 1.00 96.12 100 ARG A O 1
ATOM 804 N N . TYR A 1 101 ? -10.259 -5.656 -0.828 1.00 96.25 101 TYR A N 1
ATOM 805 C CA . TYR A 1 101 ? -10.125 -5.685 -2.279 1.00 96.25 101 TYR A CA 1
ATOM 806 C C . TYR A 1 101 ? -8.722 -5.248 -2.726 1.00 96.25 101 TYR A C 1
ATOM 808 O O . TYR A 1 101 ? -8.112 -5.925 -3.549 1.00 96.25 101 TYR A O 1
ATOM 816 N N . VAL A 1 102 ? -8.171 -4.176 -2.148 1.00 97.75 102 VAL A N 1
ATOM 817 C CA . VAL A 1 102 ? -6.803 -3.708 -2.433 1.00 97.75 102 VAL A CA 1
ATOM 818 C C . VAL A 1 102 ? -5.775 -4.795 -2.117 1.00 97.75 102 VAL A C 1
ATOM 820 O O . VAL A 1 102 ? -4.931 -5.106 -2.958 1.00 97.75 102 VAL A O 1
ATOM 823 N N . ARG A 1 103 ? -5.878 -5.433 -0.945 1.00 96.69 103 ARG A N 1
ATOM 824 C CA . ARG A 1 103 ? -5.044 -6.582 -0.580 1.00 96.69 103 ARG A CA 1
ATOM 825 C C . ARG A 1 103 ? -5.153 -7.707 -1.601 1.00 96.69 103 ARG A C 1
ATOM 827 O O . ARG A 1 103 ? -4.127 -8.183 -2.079 1.00 96.69 103 ARG A O 1
ATOM 834 N N . TYR A 1 104 ? -6.371 -8.113 -1.953 1.00 95.75 104 TYR A N 1
ATOM 835 C CA . TYR A 1 104 ? -6.599 -9.163 -2.942 1.00 95.75 104 TYR A CA 1
ATOM 836 C C . TYR A 1 104 ? -5.966 -8.814 -4.297 1.00 95.75 104 TYR A C 1
ATOM 838 O O . TYR A 1 104 ? -5.244 -9.631 -4.869 1.00 95.75 104 TYR A O 1
ATOM 846 N N . ALA A 1 105 ? -6.161 -7.582 -4.776 1.00 95.69 105 ALA A N 1
ATOM 847 C CA . ALA A 1 105 ? -5.593 -7.095 -6.028 1.00 95.69 105 ALA A CA 1
ATOM 848 C C . ALA A 1 105 ? -4.058 -7.180 -6.032 1.00 95.69 105 ALA A C 1
ATOM 850 O O . ALA A 1 105 ? -3.473 -7.652 -7.008 1.00 95.69 105 ALA A O 1
ATOM 851 N N . ILE A 1 106 ? -3.399 -6.799 -4.932 1.00 96.25 106 ILE A N 1
ATOM 852 C CA . ILE A 1 106 ? -1.944 -6.943 -4.771 1.00 96.25 106 ILE A CA 1
ATOM 853 C C . ILE A 1 106 ? -1.548 -8.420 -4.742 1.00 96.25 106 ILE A C 1
ATOM 855 O O . ILE A 1 106 ? -0.640 -8.832 -5.460 1.00 96.25 106 ILE A O 1
ATOM 859 N N . GLN A 1 107 ? -2.235 -9.240 -3.945 1.00 95.00 107 GLN A N 1
ATOM 860 C CA . GLN A 1 107 ? -1.935 -10.665 -3.832 1.00 95.00 107 GLN A CA 1
ATOM 861 C C . GLN A 1 107 ? -1.937 -11.343 -5.201 1.00 95.00 107 GLN A C 1
ATOM 863 O O . GLN A 1 107 ? -1.003 -12.084 -5.494 1.00 95.00 107 GLN A O 1
ATOM 868 N N . ILE A 1 108 ? -2.924 -11.083 -6.064 1.00 94.06 108 ILE A N 1
ATOM 869 C CA . ILE A 1 108 ? -2.989 -11.716 -7.390 1.00 94.06 108 ILE A CA 1
ATOM 870 C C . ILE A 1 108 ? -1.942 -11.181 -8.376 1.00 94.06 108 ILE A C 1
ATOM 872 O O . ILE A 1 108 ? -1.522 -11.934 -9.254 1.00 94.06 108 ILE A O 1
ATOM 876 N N . SER A 1 109 ? -1.474 -9.941 -8.204 1.00 92.12 109 SER A N 1
ATOM 877 C CA . SER A 1 109 ? -0.539 -9.277 -9.124 1.00 92.12 109 SER A CA 1
ATOM 878 C C . SER A 1 109 ? 0.944 -9.496 -8.798 1.00 92.12 109 SER A C 1
ATOM 880 O O . SER A 1 109 ? 1.798 -9.141 -9.607 1.00 92.12 109 SER A O 1
ATOM 882 N N . ILE A 1 110 ? 1.274 -10.142 -7.673 1.00 92.94 110 ILE A N 1
ATOM 883 C CA . ILE A 1 110 ? 2.668 -10.421 -7.293 1.00 92.94 110 ILE A CA 1
ATO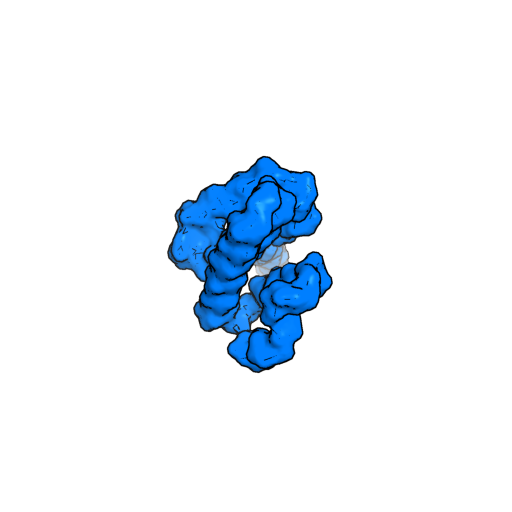M 884 C C . ILE A 1 110 ? 3.109 -11.889 -7.506 1.00 92.94 110 ILE A C 1
ATOM 886 O O . ILE A 1 110 ? 2.281 -12.818 -7.500 1.00 92.94 110 ILE A O 1
ATOM 890 N N . PRO A 1 111 ? 4.431 -12.145 -7.627 1.00 90.62 111 PRO A N 1
ATOM 891 C CA . PRO A 1 111 ? 4.983 -13.497 -7.683 1.00 90.62 111 PRO A CA 1
ATOM 892 C C . PRO A 1 111 ? 4.650 -14.350 -6.452 1.00 90.62 111 PRO A C 1
ATOM 894 O O . PRO A 1 111 ? 4.671 -13.879 -5.316 1.00 90.62 111 PRO A O 1
ATOM 897 N N . LYS A 1 112 ? 4.406 -15.652 -6.667 1.00 87.19 112 LYS A N 1
ATOM 898 C CA . LYS A 1 112 ? 4.028 -16.598 -5.596 1.00 87.19 112 LYS A CA 1
ATOM 899 C C . LYS A 1 112 ? 5.088 -16.722 -4.491 1.00 87.19 112 LYS A C 1
ATOM 901 O O . LYS A 1 112 ? 4.721 -16.882 -3.331 1.00 87.19 112 LYS A O 1
ATOM 906 N N . PHE A 1 113 ? 6.375 -16.617 -4.830 1.00 87.31 113 PHE A N 1
ATOM 907 C CA . PHE A 1 113 ? 7.476 -16.792 -3.873 1.00 87.31 113 PHE A CA 1
ATOM 908 C C . PHE A 1 113 ? 7.529 -15.707 -2.783 1.00 87.31 113 PHE A C 1
ATOM 910 O O . PHE A 1 113 ? 8.178 -15.912 -1.765 1.00 87.31 113 PHE A O 1
ATOM 917 N N . LEU A 1 114 ? 6.827 -14.577 -2.956 1.00 88.81 114 LEU A N 1
ATOM 918 C CA . LEU A 1 114 ? 6.717 -13.538 -1.923 1.00 88.81 114 LEU A CA 1
ATOM 919 C C . LEU A 1 114 ? 5.789 -13.935 -0.761 1.00 88.81 114 LEU A C 1
ATOM 921 O O . LEU A 1 114 ? 5.677 -13.195 0.214 1.00 88.81 114 LEU A O 1
ATOM 925 N N . GLY A 1 115 ? 5.105 -15.082 -0.848 1.00 86.00 115 GLY A N 1
ATOM 926 C CA . GLY A 1 115 ? 4.394 -15.680 0.286 1.00 86.00 115 GLY A CA 1
ATOM 927 C C . GLY A 1 115 ? 3.153 -14.918 0.763 1.00 86.00 115 GLY A C 1
ATOM 928 O O . GLY A 1 115 ? 2.621 -15.234 1.822 1.00 86.00 115 GLY A O 1
ATOM 929 N N . TYR A 1 116 ? 2.663 -13.933 0.002 1.00 89.81 116 TYR A N 1
ATOM 930 C CA . TYR A 1 116 ? 1.471 -13.160 0.381 1.00 89.81 116 TYR A CA 1
ATOM 931 C C . TYR A 1 116 ? 0.148 -13.824 -0.030 1.00 89.81 116 TYR A C 1
ATOM 933 O O . TYR A 1 116 ? -0.918 -13.410 0.403 1.00 89.81 116 TYR A O 1
ATOM 941 N N . LYS A 1 117 ? 0.198 -14.882 -0.846 1.00 77.75 117 LYS A N 1
ATOM 942 C CA . LYS A 1 117 ? -0.980 -15.625 -1.333 1.00 77.75 117 LYS A CA 1
ATOM 943 C C . LYS A 1 117 ? -1.525 -16.647 -0.316 1.00 77.75 117 LYS A C 1
ATOM 945 O O . LYS A 1 117 ? -2.178 -17.610 -0.707 1.00 77.75 117 LYS A O 1
ATOM 950 N N . ASN A 1 118 ? -1.237 -16.488 0.977 1.00 67.44 118 ASN A N 1
ATOM 951 C CA . ASN A 1 118 ? -1.601 -17.481 1.987 1.00 67.44 118 ASN A CA 1
ATOM 952 C C . ASN A 1 118 ? -3.086 -17.392 2.377 1.00 67.44 118 ASN A C 1
ATOM 954 O O . ASN A 1 118 ? -3.542 -16.395 2.931 1.00 67.44 118 ASN A O 1
ATOM 958 N N . TYR A 1 119 ? -3.806 -18.497 2.162 1.00 52.41 119 TYR A N 1
ATOM 959 C CA . TYR A 1 119 ? -5.238 -18.682 2.431 1.00 52.41 119 TYR A CA 1
ATOM 960 C C . TYR A 1 119 ? -5.673 -18.271 3.851 1.00 52.41 119 TYR A C 1
ATOM 962 O O . TYR A 1 119 ? -6.706 -17.634 4.021 1.00 52.41 119 TYR A O 1
ATOM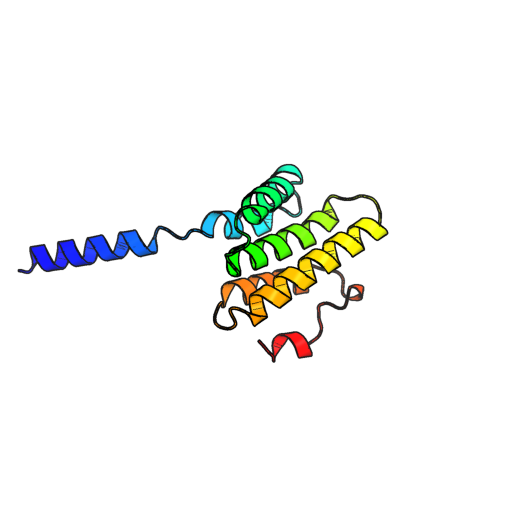 970 N N . LYS A 1 120 ? -4.836 -18.514 4.871 1.00 51.16 120 LYS A N 1
ATOM 971 C CA . LYS A 1 120 ? -5.123 -18.142 6.273 1.00 51.16 120 LYS A CA 1
ATOM 972 C C . LYS A 1 120 ? -5.305 -16.636 6.508 1.00 51.16 120 LYS A C 1
ATOM 974 O O . LYS A 1 120 ? -5.887 -16.248 7.513 1.00 51.16 120 LYS A O 1
ATOM 979 N N . GLN A 1 121 ? -4.795 -15.784 5.621 1.00 52.59 121 GLN A N 1
ATOM 980 C CA . GLN A 1 121 ? -4.998 -14.336 5.715 1.00 52.59 121 GLN A CA 1
ATOM 981 C C . GLN A 1 121 ? -6.347 -13.928 5.107 1.00 52.59 121 GLN A C 1
ATOM 983 O O . GLN A 1 121 ? -6.852 -12.853 5.405 1.00 52.59 121 GLN A O 1
ATOM 988 N N . ILE A 1 122 ? -6.935 -14.744 4.229 1.00 51.47 122 ILE A N 1
ATOM 989 C CA . ILE A 1 122 ? -8.201 -14.442 3.547 1.00 51.47 122 ILE A CA 1
ATOM 990 C C . ILE A 1 122 ? -9.395 -14.636 4.496 1.00 51.47 122 ILE A C 1
ATOM 992 O O . ILE A 1 122 ? -10.348 -13.875 4.400 1.00 51.47 122 ILE A O 1
ATOM 996 N N . GLU A 1 123 ? -9.308 -15.576 5.442 1.00 44.66 123 GLU A N 1
ATOM 997 C CA . GLU A 1 123 ? -10.431 -15.968 6.314 1.00 44.66 123 GLU A CA 1
ATOM 998 C C . GLU A 1 123 ? -10.517 -15.232 7.664 1.00 44.66 123 GLU A C 1
ATOM 1000 O O . GLU A 1 123 ? -11.567 -15.255 8.296 1.00 44.66 123 GLU A O 1
ATOM 1005 N N . ASN A 1 124 ? -9.447 -14.571 8.119 1.00 42.44 124 ASN A N 1
ATOM 1006 C CA . ASN A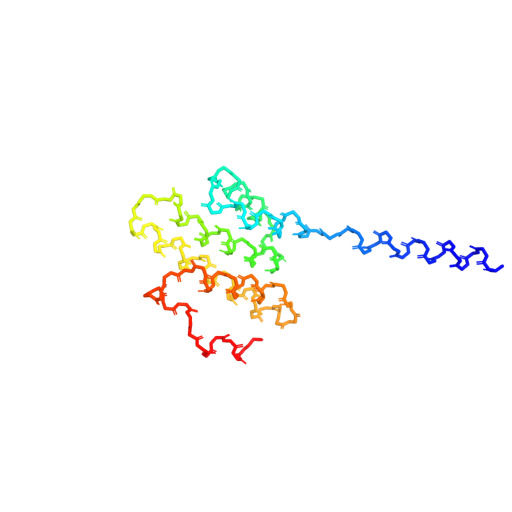 1 124 ? -9.382 -13.967 9.462 1.00 42.44 124 ASN A CA 1
ATOM 1007 C C . ASN A 1 124 ? -9.650 -12.443 9.498 1.00 42.44 124 ASN A C 1
ATOM 1009 O O . ASN A 1 124 ? -9.267 -11.796 10.472 1.00 42.44 124 ASN A O 1
ATOM 1013 N N . GLY A 1 125 ? -10.250 -11.854 8.452 1.00 48.72 125 GLY A N 1
ATOM 1014 C CA . GLY A 1 125 ? -10.444 -10.397 8.324 1.00 48.72 125 GLY A CA 1
ATOM 1015 C C . GLY A 1 125 ? -11.830 -9.965 7.875 1.00 48.72 125 GLY A C 1
ATOM 1016 O O . GLY A 1 125 ? -12.241 -10.351 6.759 1.00 48.72 125 GLY A O 1
#

Radius of gyration: 17.53 Å; chains: 1; bounding box: 62×39×27 Å

Secondary structure (DSSP, 8-state):
-HHHHHHHHHHHHHHHH--TTHHHHHHTTTGGG-HHHHHHHHHHHHT-TT-HHHHHHHHHHHHHGGGT---HHHHHHHHHHHHHHHHHHHHH-TT-HHHHHHHHHHHHHS-GGGS---THHHH--

Organism: NCBI:txid797292

Foldseek 3Di:
DVVVVVVVVVVVVVVVVPDPCPLLLVCLVVLLPDLVSLVVLLVVLVVVVVQLVSQLSNLLSLLSCLSVDDDPVSNLVSNVSSVVSNLVSCVVVVVPVVSVVSLVVVLVPDDCVNVSVDPVSNPPD

pLDDT: mean 89.49, std 14.57, range [42.44, 98.88]